Protein AF-A0A530AD59-F1 (afdb_monomer_lite)

Structure (mmCIF, N/CA/C/O backbone):
data_AF-A0A530AD59-F1
#
_entry.id   AF-A0A530AD59-F1
#
loop_
_atom_site.group_PDB
_atom_site.id
_atom_site.type_symbol
_atom_site.label_atom_id
_atom_site.label_alt_id
_atom_site.label_comp_id
_atom_site.label_asym_id
_atom_site.label_entity_id
_atom_site.label_seq_id
_atom_site.pdbx_PDB_ins_code
_atom_site.Cartn_x
_atom_site.Cartn_y
_atom_site.Cartn_z
_atom_site.occupancy
_atom_site.B_iso_or_equiv
_atom_site.auth_seq_id
_atom_site.auth_comp_id
_atom_site.auth_asym_id
_atom_site.auth_atom_id
_atom_site.pdbx_PDB_model_num
ATOM 1 N N . PRO A 1 1 ? 7.664 0.295 -18.633 1.00 81.12 1 PRO A N 1
ATOM 2 C CA . PRO A 1 1 ? 7.418 1.013 -17.358 1.00 81.12 1 PRO A CA 1
ATOM 3 C C . PRO A 1 1 ? 8.645 0.827 -16.464 1.00 81.12 1 PRO A C 1
ATOM 5 O O . PRO A 1 1 ? 9.286 -0.211 -16.592 1.00 81.12 1 PRO A O 1
ATOM 8 N N . GLU A 1 2 ? 8.993 1.820 -15.644 1.00 90.19 2 GLU A N 1
ATOM 9 C CA . GLU A 1 2 ? 10.254 1.818 -14.877 1.00 90.19 2 GLU A CA 1
ATOM 10 C C . GLU A 1 2 ? 10.135 1.152 -13.499 1.00 90.19 2 GLU A C 1
ATOM 12 O O . GLU A 1 2 ? 11.094 0.536 -13.053 1.00 90.19 2 GLU A O 1
ATOM 17 N N . ARG A 1 3 ? 8.958 1.207 -12.863 1.00 90.19 3 ARG A N 1
ATOM 18 C CA . ARG A 1 3 ? 8.705 0.569 -11.560 1.00 90.19 3 ARG A CA 1
ATOM 19 C C . ARG A 1 3 ? 8.196 -0.858 -11.727 1.00 90.19 3 ARG A C 1
ATOM 21 O O . ARG A 1 3 ? 7.354 -1.111 -12.600 1.00 90.19 3 ARG A O 1
ATOM 28 N N . SER A 1 4 ? 8.663 -1.772 -10.877 1.00 95.00 4 SER A N 1
ATOM 29 C CA . SER A 1 4 ? 8.106 -3.122 -10.810 1.00 95.00 4 SER A CA 1
ATOM 30 C C . SER A 1 4 ? 6.766 -3.135 -10.065 1.00 95.00 4 SER A C 1
ATOM 32 O O . SER A 1 4 ? 6.398 -2.179 -9.382 1.00 95.00 4 SER A O 1
ATOM 34 N N . ALA A 1 5 ? 6.017 -4.232 -10.192 1.00 95.31 5 ALA A N 1
ATOM 35 C CA . ALA A 1 5 ? 4.776 -4.405 -9.437 1.00 95.31 5 ALA A CA 1
ATOM 36 C C . ALA A 1 5 ? 5.020 -4.421 -7.916 1.00 95.31 5 ALA A C 1
ATOM 38 O O . ALA A 1 5 ? 4.223 -3.859 -7.171 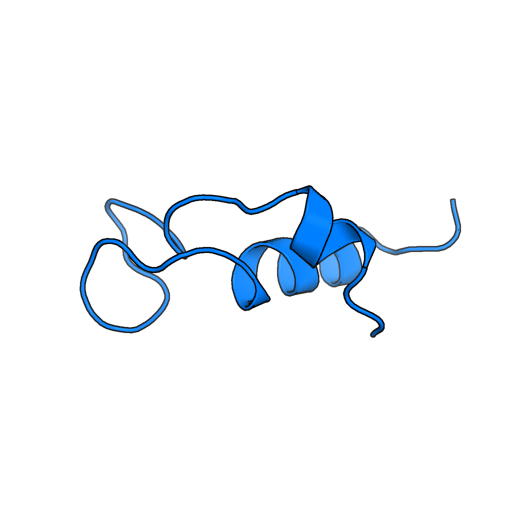1.00 95.31 5 ALA A O 1
ATOM 39 N N . ASP A 1 6 ? 6.137 -5.004 -7.476 1.00 95.25 6 ASP A N 1
ATOM 40 C CA . ASP A 1 6 ? 6.528 -5.070 -6.064 1.00 95.25 6 ASP A CA 1
ATOM 41 C C . ASP A 1 6 ? 6.859 -3.672 -5.511 1.00 95.25 6 ASP A C 1
ATOM 43 O O . ASP A 1 6 ? 6.406 -3.302 -4.428 1.00 95.25 6 ASP A O 1
ATOM 47 N N . ASP A 1 7 ? 7.549 -2.837 -6.293 1.00 95.06 7 ASP A N 1
ATOM 48 C CA . ASP A 1 7 ? 7.860 -1.454 -5.895 1.00 95.06 7 ASP A CA 1
ATOM 49 C C . ASP A 1 7 ? 6.603 -0.582 -5.812 1.00 95.06 7 ASP A C 1
ATOM 51 O O . ASP A 1 7 ? 6.516 0.346 -5.002 1.00 95.06 7 ASP A O 1
ATOM 55 N N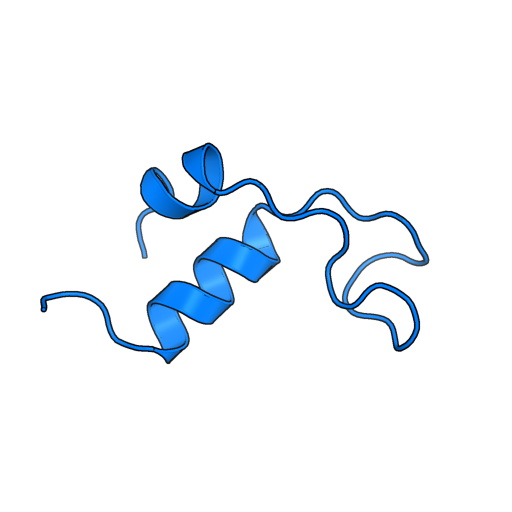 . ILE A 1 8 ? 5.611 -0.863 -6.661 1.00 94.50 8 ILE A N 1
ATOM 56 C CA . ILE A 1 8 ? 4.304 -0.203 -6.612 1.00 94.50 8 ILE A CA 1
ATOM 57 C C . ILE A 1 8 ? 3.542 -0.646 -5.359 1.00 94.50 8 ILE A C 1
ATOM 59 O O . ILE A 1 8 ? 3.045 0.205 -4.622 1.00 94.50 8 ILE A O 1
ATOM 63 N N . GLU A 1 9 ? 3.479 -1.951 -5.082 1.00 95.50 9 GLU A N 1
ATOM 64 C CA . GLU A 1 9 ? 2.791 -2.491 -3.905 1.00 95.50 9 GLU A CA 1
ATOM 65 C C . GLU A 1 9 ? 3.390 -1.947 -2.603 1.00 95.50 9 GLU A C 1
ATOM 67 O O . GLU A 1 9 ? 2.656 -1.467 -1.737 1.00 95.50 9 GLU A O 1
ATOM 72 N N . LYS A 1 10 ? 4.722 -1.924 -2.490 1.00 95.56 10 LYS A N 1
ATOM 73 C CA . LYS A 1 10 ? 5.426 -1.385 -1.318 1.00 95.56 10 LYS A CA 1
ATOM 74 C C . LYS A 1 10 ? 5.137 0.090 -1.086 1.00 95.56 10 LYS A C 1
ATOM 76 O O . LYS A 1 10 ? 4.888 0.480 0.052 1.00 95.56 10 LYS A O 1
ATOM 81 N N . ALA A 1 11 ? 5.139 0.913 -2.133 1.00 96.56 11 ALA A N 1
ATOM 82 C CA . ALA A 1 11 ? 4.848 2.337 -1.981 1.00 96.56 11 ALA A CA 1
ATOM 83 C C . ALA A 1 11 ? 3.391 2.594 -1.583 1.00 96.56 11 ALA A C 1
ATOM 85 O O . ALA A 1 11 ? 3.129 3.450 -0.736 1.00 96.56 11 ALA A O 1
ATOM 86 N N . LEU A 1 12 ? 2.449 1.833 -2.146 1.00 96.88 12 LEU A N 1
ATOM 87 C CA . LEU A 1 12 ? 1.040 1.892 -1.754 1.00 96.88 12 LEU A CA 1
ATOM 88 C C . LEU A 1 12 ? 0.858 1.487 -0.286 1.00 96.88 12 LEU A C 1
ATOM 90 O O . LEU A 1 12 ? 0.182 2.187 0.461 1.00 96.88 12 LEU A O 1
ATOM 94 N N . ALA A 1 13 ? 1.506 0.404 0.143 1.00 96.31 13 ALA A N 1
ATOM 95 C CA . ALA A 1 13 ? 1.461 -0.074 1.521 1.00 96.31 13 ALA A CA 1
ATOM 96 C C . ALA A 1 13 ? 2.094 0.913 2.516 1.00 96.31 13 ALA A C 1
ATOM 98 O O . ALA A 1 13 ? 1.528 1.174 3.573 1.00 96.31 13 ALA A O 1
ATOM 99 N N . ALA A 1 14 ? 3.256 1.479 2.183 1.00 96.50 14 ALA A N 1
ATOM 100 C CA . ALA A 1 14 ? 4.019 2.352 3.077 1.00 96.50 14 ALA A CA 1
ATOM 101 C C . ALA A 1 14 ? 3.367 3.722 3.308 1.00 96.50 14 ALA A C 1
ATOM 103 O O . ALA A 1 14 ? 3.655 4.385 4.304 1.00 96.50 14 ALA A O 1
ATOM 104 N N . THR A 1 15 ? 2.521 4.160 2.378 1.00 97.19 15 THR A N 1
ATOM 105 C CA . THR A 1 15 ? 1.877 5.479 2.418 1.00 97.19 15 THR A CA 1
ATOM 106 C C . THR A 1 15 ? 0.405 5.417 2.800 1.00 97.19 15 THR A C 1
ATOM 108 O O . THR A 1 15 ? -0.211 6.456 3.039 1.00 97.19 15 THR A O 1
ATOM 111 N N . ALA A 1 16 ? -0.158 4.212 2.895 1.00 97.88 16 ALA A N 1
ATOM 112 C CA . ALA A 1 16 ? -1.522 4.024 3.338 1.00 97.88 16 ALA A CA 1
ATOM 113 C C . ALA A 1 16 ? -1.714 4.529 4.776 1.00 97.88 16 ALA A C 1
ATOM 115 O O . ALA A 1 16 ? -0.874 4.342 5.662 1.00 97.88 16 ALA A O 1
ATOM 116 N N . LYS A 1 17 ? -2.859 5.169 5.016 1.00 97.69 17 LYS A N 1
ATOM 117 C CA . LYS A 1 17 ? -3.291 5.513 6.366 1.00 97.69 17 LYS A CA 1
ATOM 118 C C . LYS A 1 17 ? -3.900 4.278 7.005 1.00 97.69 17 LYS A C 1
ATOM 120 O O . LYS A 1 17 ? -5.003 3.881 6.638 1.00 97.69 17 LYS A O 1
ATOM 125 N N . ASP A 1 18 ? -3.217 3.759 8.009 1.00 96.88 18 ASP A N 1
ATOM 126 C CA . ASP A 1 18 ? -3.704 2.652 8.818 1.00 96.88 18 ASP A CA 1
ATOM 127 C C . ASP A 1 18 ? -5.076 2.974 9.449 1.00 96.88 18 ASP A C 1
ATOM 129 O O . ASP A 1 18 ? -5.294 4.065 9.995 1.00 96.88 18 ASP A O 1
ATOM 133 N N . LEU A 1 19 ? -6.014 2.036 9.320 1.00 96.50 19 LEU A N 1
ATOM 134 C CA . LEU A 1 19 ? -7.387 2.141 9.825 1.00 96.50 19 LEU A CA 1
ATOM 135 C C . LEU A 1 19 ? -7.682 1.123 10.936 1.00 96.50 19 LEU A C 1
ATOM 137 O O . LEU A 1 19 ? -8.756 1.189 11.537 1.00 96.50 19 LEU A O 1
ATOM 141 N N . GLY A 1 20 ? -6.748 0.209 11.206 1.00 92.12 20 GLY A N 1
ATOM 142 C CA . GLY A 1 20 ? -6.925 -0.939 12.080 1.00 92.12 20 GLY A CA 1
ATOM 143 C C . GLY A 1 20 ? -5.791 -1.081 13.100 1.00 92.12 20 GLY A C 1
ATOM 144 O O . GLY A 1 20 ? -5.204 -0.090 13.554 1.00 92.12 20 GLY A O 1
ATOM 145 N N . PRO A 1 21 ? -5.514 -2.316 13.552 1.00 94.69 21 PRO A N 1
ATOM 146 C CA . PRO A 1 21 ? -4.298 -2.623 14.289 1.00 94.69 21 PRO A CA 1
ATOM 147 C C . PRO A 1 21 ? -3.065 -2.250 13.467 1.00 94.69 21 PRO A C 1
ATOM 149 O O . PRO A 1 21 ? -3.048 -2.450 12.263 1.00 94.69 21 PRO A O 1
ATOM 152 N N . LYS A 1 22 ? -2.003 -1.795 14.141 1.00 94.62 22 LYS A N 1
ATOM 153 C CA . LYS A 1 22 ? -0.784 -1.339 13.468 1.00 94.62 22 LYS A CA 1
ATOM 154 C C . LYS A 1 22 ? -0.271 -2.348 12.427 1.00 94.62 22 LYS A C 1
ATOM 156 O O . LYS A 1 22 ? 0.207 -3.421 12.802 1.00 94.62 22 LYS A O 1
ATOM 161 N N . GLY A 1 23 ? -0.216 -1.925 11.167 1.00 93.50 23 GLY A N 1
ATOM 162 C CA . GLY A 1 23 ? 0.347 -2.688 10.054 1.00 93.50 23 GLY A CA 1
ATOM 163 C C . GLY A 1 23 ? -0.711 -3.398 9.214 1.00 93.50 23 GLY A C 1
ATOM 164 O O . GLY A 1 23 ? -1.858 -2.985 9.164 1.00 93.50 23 GLY A O 1
ATOM 165 N N . ARG A 1 24 ? -0.301 -4.446 8.489 1.00 96.19 24 ARG A N 1
ATOM 166 C CA . ARG A 1 24 ? -1.220 -5.165 7.602 1.00 96.19 24 ARG A CA 1
ATOM 167 C C . ARG A 1 24 ? -2.190 -6.019 8.408 1.00 96.19 24 ARG A C 1
ATOM 169 O O . ARG A 1 24 ? -1.748 -6.897 9.150 1.00 96.19 24 ARG A O 1
ATOM 176 N N . ASP A 1 25 ? -3.478 -5.852 8.162 1.00 97.06 25 ASP A N 1
ATOM 177 C CA . ASP A 1 25 ? -4.534 -6.681 8.732 1.00 97.06 25 ASP A CA 1
ATOM 178 C C . ASP A 1 25 ? -5.451 -7.294 7.650 1.00 97.06 25 ASP A C 1
ATOM 180 O O . ASP A 1 25 ? -5.302 -7.034 6.452 1.00 97.06 25 ASP A O 1
AT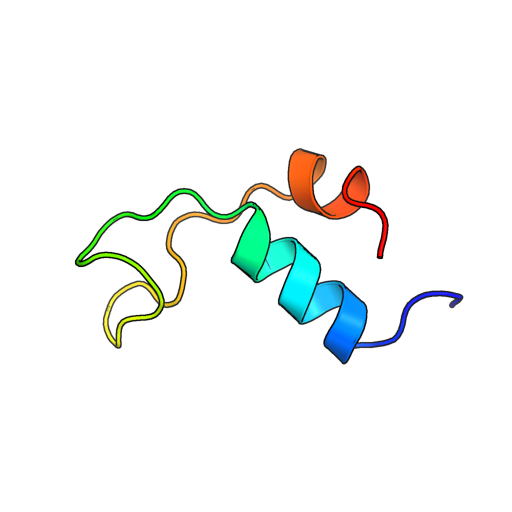OM 184 N N . ASN A 1 26 ? -6.350 -8.191 8.068 1.00 97.62 26 ASN A N 1
ATOM 185 C CA . ASN A 1 26 ? -7.220 -8.951 7.160 1.00 97.62 26 ASN A CA 1
ATOM 186 C C . ASN A 1 26 ? -8.491 -8.195 6.744 1.00 97.62 26 ASN A C 1
ATOM 188 O O . ASN A 1 26 ? -9.145 -8.620 5.792 1.00 97.62 26 ASN A O 1
ATOM 192 N N . ASP A 1 27 ? -8.834 -7.112 7.438 1.00 97.31 27 ASP A N 1
ATOM 193 C CA . ASP A 1 27 ? -10.052 -6.337 7.207 1.00 97.31 27 ASP A CA 1
ATOM 194 C C . ASP A 1 27 ? -9.768 -5.130 6.295 1.00 97.31 27 ASP A C 1
ATOM 196 O O . ASP A 1 27 ? -10.542 -4.834 5.383 1.00 97.31 27 ASP A O 1
ATOM 200 N N . PHE A 1 28 ? -8.629 -4.462 6.502 1.00 97.00 28 PHE A N 1
ATOM 201 C CA . PHE A 1 28 ? -8.233 -3.216 5.845 1.00 97.00 28 PHE A CA 1
ATOM 202 C C . PHE A 1 28 ? -6.922 -3.311 5.055 1.00 97.00 28 PHE A C 1
ATOM 204 O O . PHE A 1 28 ? -6.543 -2.345 4.388 1.00 97.00 28 PHE A O 1
ATOM 211 N N . GLY A 1 29 ? -6.205 -4.437 5.091 1.00 96.69 29 GLY A N 1
ATOM 212 C CA . GLY A 1 29 ? -4.875 -4.508 4.486 1.00 96.69 29 GLY A CA 1
ATOM 213 C C . GLY A 1 29 ? -3.932 -3.534 5.190 1.00 96.69 29 GLY A C 1
ATOM 214 O O . GLY A 1 29 ? -3.794 -3.609 6.399 1.00 96.69 29 GLY A O 1
ATOM 215 N N . TYR A 1 30 ? -3.292 -2.620 4.454 1.00 97.25 30 TYR A N 1
ATOM 216 C CA . TYR A 1 30 ? -2.475 -1.541 5.042 1.00 97.25 30 TYR A CA 1
ATOM 217 C C . TYR A 1 30 ? -3.282 -0.268 5.374 1.00 97.25 30 TYR A C 1
ATOM 219 O O . TYR A 1 30 ? -2.714 0.730 5.813 1.00 97.25 30 TYR A O 1
ATOM 227 N N . GLY A 1 31 ? -4.599 -0.283 5.148 1.00 97.62 31 GLY A N 1
ATOM 228 C CA . GLY A 1 31 ? -5.491 0.847 5.381 1.00 97.62 31 GLY A CA 1
ATOM 229 C C . GLY A 1 31 ? -5.855 1.619 4.110 1.00 97.62 31 GLY A C 1
ATOM 230 O O . GLY A 1 31 ? -5.898 1.080 3.003 1.00 97.62 31 GLY A O 1
ATOM 231 N N . LEU A 1 32 ? -6.178 2.902 4.272 1.00 97.94 32 LEU A N 1
ATOM 232 C CA . LEU A 1 32 ? -6.632 3.769 3.186 1.00 97.94 32 LEU A CA 1
ATOM 233 C C . LEU A 1 32 ? -5.462 4.190 2.292 1.00 97.94 32 LEU A C 1
ATOM 235 O O . LEU A 1 32 ? -4.554 4.878 2.749 1.00 97.94 32 LEU A O 1
ATOM 239 N N . ILE A 1 33 ? -5.531 3.842 1.009 1.00 97.81 33 ILE A N 1
ATOM 240 C CA . ILE A 1 33 ? -4.504 4.175 0.017 1.00 97.81 33 ILE A CA 1
ATOM 241 C C . ILE A 1 33 ? -4.373 5.690 -0.194 1.00 97.81 33 ILE A C 1
ATOM 243 O O . ILE A 1 33 ? -5.361 6.372 -0.475 1.00 97.81 33 ILE A O 1
ATOM 247 N N . ASP A 1 34 ? -3.133 6.184 -0.163 1.00 97.69 34 ASP A N 1
ATOM 248 C CA . ASP A 1 34 ? -2.764 7.527 -0.614 1.00 97.69 34 ASP A CA 1
ATOM 249 C C . ASP A 1 34 ? -1.967 7.438 -1.922 1.00 97.69 34 ASP A C 1
ATOM 251 O O . ASP A 1 34 ? -0.758 7.208 -1.945 1.00 97.69 34 ASP A O 1
ATOM 255 N N . THR A 1 35 ? -2.658 7.621 -3.048 1.00 95.94 35 THR A N 1
ATOM 256 C CA . THR A 1 35 ? -2.034 7.492 -4.370 1.00 95.94 35 THR A CA 1
ATOM 257 C C . THR A 1 35 ? -1.018 8.593 -4.655 1.00 95.94 35 THR A C 1
ATOM 259 O O . THR A 1 35 ? -0.051 8.345 -5.369 1.00 95.94 35 THR A O 1
ATOM 262 N N . LYS A 1 36 ? -1.203 9.797 -4.099 1.00 96.44 36 LYS A N 1
ATOM 263 C CA . LYS A 1 36 ? -0.275 10.916 -4.312 1.00 96.44 36 LYS A CA 1
ATOM 264 C C . LYS A 1 36 ? 1.012 10.697 -3.534 1.00 96.44 36 LYS A C 1
ATOM 266 O O . LYS A 1 36 ? 2.097 10.925 -4.060 1.00 96.44 36 LYS A O 1
ATOM 271 N N . ALA A 1 37 ? 0.894 10.233 -2.294 1.00 96.56 37 ALA A N 1
ATOM 272 C CA . ALA A 1 37 ? 2.053 9.870 -1.498 1.00 96.56 37 ALA A CA 1
ATOM 273 C C . ALA A 1 37 ? 2.790 8.667 -2.108 1.00 96.56 37 ALA A C 1
ATOM 275 O O . ALA A 1 37 ? 4.013 8.710 -2.206 1.00 96.56 37 ALA A O 1
ATOM 276 N N . ALA A 1 38 ? 2.081 7.638 -2.585 1.00 95.69 38 ALA A N 1
ATOM 277 C CA . ALA A 1 38 ? 2.691 6.465 -3.221 1.00 95.69 38 ALA A CA 1
ATOM 278 C C . ALA A 1 38 ? 3.418 6.788 -4.542 1.00 95.69 38 ALA A C 1
ATOM 280 O O . ALA A 1 38 ? 4.445 6.181 -4.861 1.00 95.69 38 ALA A O 1
ATOM 281 N N . GLU A 1 39 ? 2.901 7.746 -5.315 1.00 94.06 39 GLU A N 1
ATOM 282 C CA . GLU A 1 39 ? 3.568 8.266 -6.513 1.00 94.06 39 GLU A CA 1
ATOM 283 C C . GLU A 1 39 ? 4.852 9.029 -6.153 1.00 94.06 39 GLU A C 1
ATOM 285 O O . GLU A 1 39 ? 5.876 8.854 -6.810 1.00 94.06 39 GLU A O 1
ATOM 290 N N . ALA A 1 40 ? 4.812 9.838 -5.089 1.00 93.75 40 ALA A N 1
ATOM 291 C CA . ALA A 1 40 ? 5.950 10.630 -4.623 1.00 93.75 40 ALA A CA 1
ATOM 292 C C . ALA A 1 40 ? 7.006 9.815 -3.850 1.00 93.75 40 ALA A C 1
ATOM 294 O O . ALA A 1 40 ? 8.152 10.259 -3.722 1.00 93.75 40 ALA A O 1
ATOM 295 N N . ALA A 1 41 ? 6.630 8.650 -3.317 1.00 88.12 41 ALA A N 1
ATOM 296 C CA . ALA A 1 41 ? 7.528 7.747 -2.615 1.00 88.12 41 ALA A CA 1
ATOM 297 C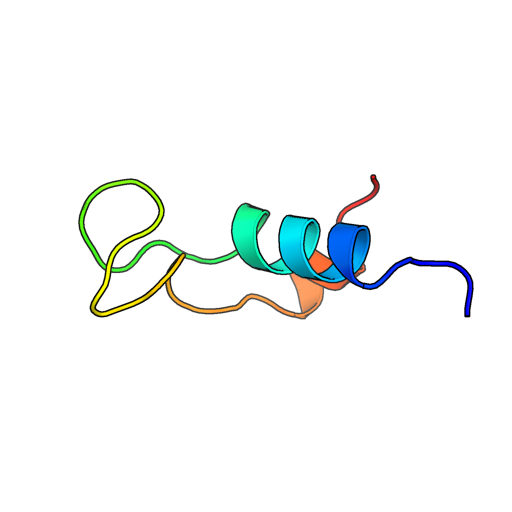 C . ALA A 1 41 ? 8.573 7.183 -3.587 1.00 88.12 41 ALA A C 1
ATOM 299 O O . ALA A 1 41 ? 8.243 6.518 -4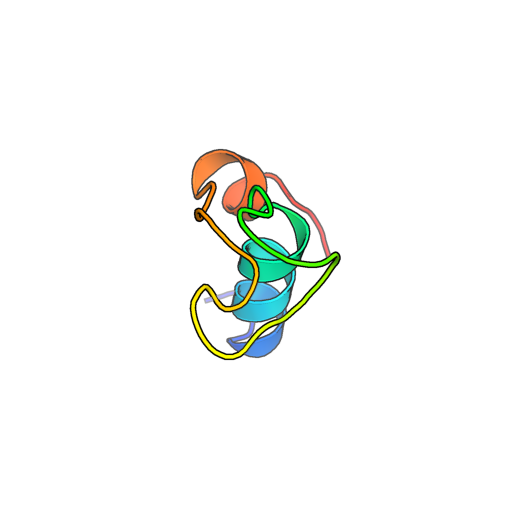.571 1.00 88.12 41 ALA A O 1
ATOM 300 N N . LYS A 1 42 ? 9.843 7.474 -3.296 1.00 74.00 42 LYS A N 1
ATOM 301 C CA . LYS A 1 42 ? 10.993 6.876 -3.978 1.00 74.00 42 LYS A CA 1
ATOM 302 C C . LYS A 1 42 ? 11.335 5.546 -3.305 1.00 74.00 42 LYS A C 1
ATOM 304 O O . LYS A 1 42 ? 11.098 5.412 -2.106 1.00 74.00 42 LYS A O 1
ATOM 309 N N . GLU A 1 43 ? 11.844 4.607 -4.099 1.00 62.84 43 GLU A N 1
ATOM 310 C CA . GLU A 1 43 ? 12.296 3.273 -3.663 1.00 62.84 43 G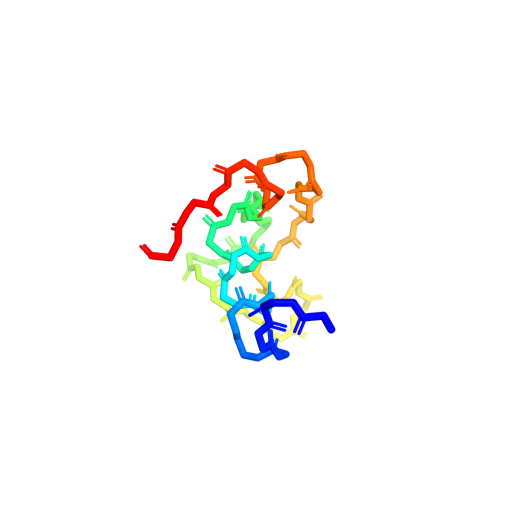LU A CA 1
ATOM 311 C C . GLU A 1 43 ? 13.340 3.326 -2.540 1.00 62.84 43 GLU A C 1
ATOM 313 O O . GLU A 1 43 ? 14.221 4.222 -2.581 1.00 62.84 43 GLU A O 1
#

Foldseek 3Di:
DPDDPVLLVVLQLVPADAPDPCAADDPAGSHHGDPVSSVVDDD

Sequence (43 aa):
PERSADDIEKALAATAKDLGPKGRDNDFGYGLIDTKAAEAAKE

Radius of gyration: 10.61 Å; chains: 1; bounding box: 22×20×32 Å

Secondary structure (DSSP, 8-state):
--S-HHHHHHHHHHHSB--SSSS-BTTTBT-B--HHHHHH---

pLDDT: mean 94.01, std 6.53, range [62.84, 97.94]